Protein AF-A0A537JZJ5-F1 (afdb_monomer)

Nearest PDB structures (foldseek):
  7p3r-assembly1_C  TM=4.001E-01  e=1.371E+00  Vibrio cholerae O1 biovar El Tor str. N16961
  6grj-assembly1_F  TM=3.847E-01  e=1.855E+00  Aeromonas hydrophila
  8auw-assembly1_D  TM=3.323E-01  e=2.776E+00  Homo sapiens
  7a0g-assembly1_III  TM=3.574E-01  e=4.155E+00  Serratia marcescens
  7a0g-assembly1_JJJ  TM=2.436E-01  e=5.913E+00  Serratia marcescens

pLDDT: mean 95.39, std 6.04, range [55.34, 98.69]

Foldseek 3Di:
DQFCVNDPVLVVLLVVLLLCLLVVLLVQLVCLVVQPPHPCLVLAQVVVQVPDPDHSSVVSNVSSVVSNVLSVCSNVPLLVSLQVLLVVLQVSLVRCVVSVHPNVSSVVSNVVSVSSVVSNVSSVRD

Mean predicted aligned error: 3.38 Å

Sequence (126 aa):
METIASNPTARSVFTILRITFGIVPIVAGADKFADLLTNWDLYLNPSIASMLPFSAHVFMQIVGGIEIVAGLIVLAKPSVGGWIVMVWLICIALQLIAMGKYLDVAVRDLVMSIGAMSLARLSRVV

Structure (mmCIF, N/CA/C/O backbone):
data_AF-A0A537JZJ5-F1
#
_entry.id   AF-A0A537JZJ5-F1
#
loop_
_atom_site.group_PDB
_atom_site.id
_atom_site.type_symbol
_atom_site.label_atom_id
_atom_site.label_alt_id
_atom_site.label_comp_id
_atom_site.label_asym_id
_atom_site.label_entity_id
_atom_site.label_seq_id
_atom_site.pdbx_PDB_ins_code
_atom_site.Cartn_x
_atom_site.Cartn_y
_atom_site.Cartn_z
_atom_site.occupancy
_atom_site.B_iso_or_equiv
_atom_site.auth_seq_id
_atom_site.auth_comp_id
_atom_site.auth_asym_id
_atom_site.auth_atom_id
_atom_site.pdbx_PDB_model_num
ATOM 1 N N . MET A 1 1 ? -14.845 6.082 32.708 1.00 55.34 1 MET A N 1
ATOM 2 C CA . MET A 1 1 ? -13.739 6.402 31.781 1.00 55.34 1 MET A CA 1
ATOM 3 C C . MET A 1 1 ? -14.188 6.013 30.390 1.00 55.34 1 MET A C 1
ATOM 5 O O . MET A 1 1 ? -14.530 4.856 30.190 1.00 55.34 1 MET A O 1
ATOM 9 N N . GLU A 1 2 ? -14.270 6.970 29.473 1.00 63.62 2 GLU A N 1
ATOM 10 C CA . GLU A 1 2 ? -14.587 6.696 28.071 1.00 63.62 2 GLU A CA 1
ATOM 11 C C . GLU A 1 2 ? -13.385 5.978 27.437 1.00 63.62 2 GLU A C 1
ATOM 13 O O . GLU A 1 2 ? -12.263 6.481 27.465 1.00 63.62 2 GLU A O 1
ATOM 18 N N . THR A 1 3 ? -13.584 4.756 26.950 1.00 78.75 3 THR A N 1
ATOM 19 C CA . THR A 1 3 ? -12.529 3.997 26.263 1.00 78.75 3 THR A CA 1
ATOM 20 C C . THR A 1 3 ? -12.284 4.570 24.866 1.00 78.75 3 THR A C 1
ATOM 22 O O . THR A 1 3 ? -13.205 5.097 24.247 1.00 78.75 3 THR A O 1
ATOM 25 N N . ILE A 1 4 ? -11.075 4.432 24.313 1.00 76.25 4 ILE A N 1
ATOM 26 C CA . ILE A 1 4 ? -10.792 4.861 22.925 1.00 76.25 4 ILE A CA 1
ATOM 27 C C . ILE A 1 4 ? -11.769 4.194 21.940 1.00 76.25 4 ILE A C 1
ATOM 29 O O . ILE A 1 4 ? -12.287 4.852 21.041 1.00 76.25 4 ILE A O 1
ATOM 33 N N . ALA A 1 5 ? -12.123 2.932 22.189 1.00 74.44 5 ALA A N 1
ATOM 34 C CA . ALA A 1 5 ? -13.135 2.192 21.443 1.00 74.44 5 ALA A CA 1
ATOM 35 C C . ALA A 1 5 ? -14.549 2.807 21.480 1.00 74.44 5 ALA A C 1
ATOM 37 O O . ALA A 1 5 ? -15.340 2.540 20.580 1.00 74.44 5 ALA A O 1
ATOM 38 N N . SER A 1 6 ? -14.910 3.621 22.477 1.00 81.56 6 SER A N 1
ATOM 39 C CA . SER A 1 6 ? -16.210 4.315 22.533 1.00 81.56 6 SER A CA 1
ATOM 40 C C . SER A 1 6 ? -16.159 5.741 21.973 1.00 81.56 6 SER A C 1
ATOM 42 O O . SER A 1 6 ? -17.210 6.345 21.786 1.00 81.56 6 SER A O 1
ATOM 44 N N . ASN A 1 7 ? -14.970 6.262 21.648 1.00 92.75 7 ASN A N 1
ATOM 45 C CA . ASN A 1 7 ? -14.806 7.611 21.117 1.00 92.75 7 ASN A CA 1
ATOM 46 C C . ASN A 1 7 ? -15.204 7.671 19.620 1.00 92.75 7 ASN A C 1
ATOM 48 O O . ASN A 1 7 ? -14.585 6.993 18.787 1.00 92.75 7 ASN A O 1
ATOM 52 N N . PRO A 1 8 ? -16.200 8.493 19.234 1.00 92.69 8 PRO A N 1
ATOM 53 C CA . PRO A 1 8 ? -16.697 8.548 17.857 1.00 92.69 8 PRO A CA 1
ATOM 54 C C . PRO A 1 8 ? -15.648 9.062 16.860 1.00 92.69 8 PRO A C 1
ATOM 56 O O . PRO A 1 8 ? -15.576 8.572 15.730 1.00 92.69 8 PRO A O 1
ATOM 59 N N . THR A 1 9 ? -14.781 9.989 17.276 1.00 94.56 9 THR A N 1
ATOM 60 C CA . THR A 1 9 ? -13.684 10.504 16.447 1.00 94.5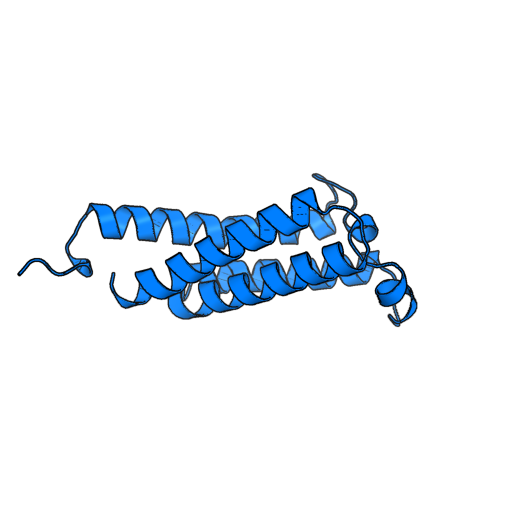6 9 THR A CA 1
ATOM 61 C C . THR A 1 9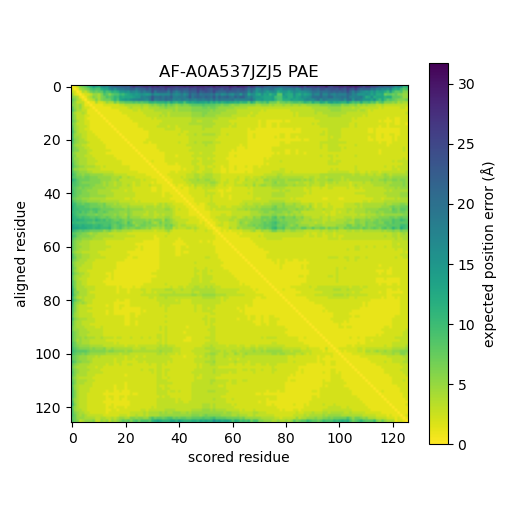 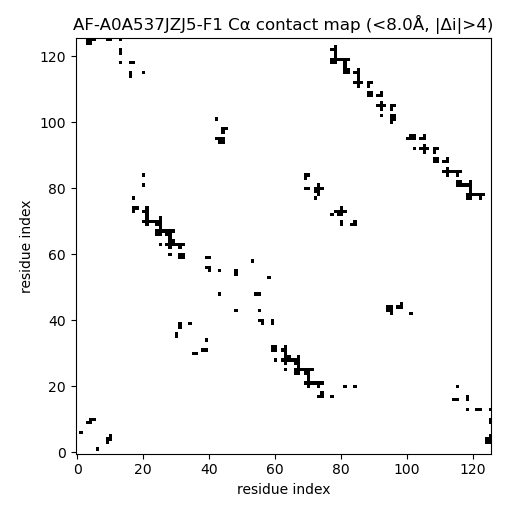? -12.652 9.414 16.169 1.00 94.56 9 THR A C 1
ATOM 63 O O . THR A 1 9 ? -12.242 9.241 15.022 1.00 94.56 9 THR A O 1
ATOM 66 N N . ALA A 1 10 ? -12.274 8.623 17.180 1.00 94.25 10 ALA A N 1
ATOM 67 C CA . ALA A 1 10 ? -11.322 7.523 17.009 1.00 94.25 10 ALA A CA 1
ATOM 68 C C . ALA A 1 10 ? -11.848 6.452 16.036 1.00 94.25 10 ALA A C 1
ATOM 70 O O . ALA A 1 10 ? -11.115 6.016 15.146 1.00 94.25 10 ALA A O 1
ATOM 71 N N . ARG A 1 11 ? -13.136 6.089 16.139 1.00 94.06 11 ARG A N 1
ATOM 72 C CA . ARG A 1 11 ? -13.800 5.174 15.190 1.00 94.06 11 ARG A CA 1
ATOM 73 C C . ARG A 1 11 ? -13.843 5.720 13.767 1.00 94.06 11 ARG A C 1
ATOM 75 O O . ARG A 1 11 ? -13.610 4.965 12.821 1.00 94.06 11 ARG A O 1
ATOM 82 N N . SER A 1 12 ? -14.132 7.012 13.614 1.00 96.50 12 SER A N 1
ATOM 83 C CA . SER A 1 12 ? -14.151 7.678 12.310 1.00 96.50 12 SER A CA 1
ATOM 84 C C . SER A 1 12 ? -12.769 7.641 11.650 1.00 96.50 12 SER A C 1
ATOM 86 O O . SER A 1 12 ? -12.627 7.123 10.543 1.00 96.50 12 SER A O 1
ATOM 88 N N . VAL A 1 13 ? -11.723 8.067 12.371 1.00 96.81 13 VAL A N 1
ATOM 89 C CA . VAL A 1 13 ? -10.333 8.041 11.883 1.00 96.81 13 VAL A CA 1
ATOM 90 C C . VAL A 1 13 ? -9.892 6.619 11.537 1.00 96.81 13 VAL A C 1
ATOM 92 O O . VAL A 1 13 ? -9.329 6.395 10.467 1.00 96.81 13 VAL A O 1
ATOM 95 N N . PHE A 1 14 ? -10.188 5.640 12.397 1.00 96.75 14 PHE A N 1
ATOM 96 C CA . PHE A 1 14 ? -9.902 4.233 12.122 1.00 96.75 14 PHE A CA 1
ATOM 97 C C . PHE A 1 14 ? -10.576 3.744 10.835 1.00 96.75 14 PHE A C 1
ATOM 99 O O . PHE A 1 14 ? -9.931 3.092 10.015 1.00 96.75 14 PHE A O 1
ATOM 106 N N . THR A 1 15 ? -11.852 4.080 10.636 1.00 97.50 15 THR A N 1
ATOM 107 C CA . THR A 1 15 ? -12.616 3.662 9.453 1.00 97.50 15 THR A CA 1
ATOM 108 C C . THR A 1 15 ? -12.030 4.262 8.180 1.00 97.50 15 THR A C 1
ATOM 110 O O . THR A 1 15 ? -11.802 3.532 7.217 1.00 97.50 15 THR A O 1
ATOM 113 N N . ILE A 1 16 ? -11.715 5.560 8.193 1.00 98.00 16 ILE A N 1
ATOM 114 C CA . ILE A 1 16 ? -11.093 6.249 7.057 1.00 98.00 16 ILE A CA 1
ATOM 115 C C . ILE A 1 16 ? -9.742 5.610 6.729 1.00 98.00 16 ILE A C 1
ATOM 117 O O . ILE A 1 16 ? -9.508 5.233 5.586 1.00 98.00 16 ILE A O 1
ATOM 121 N N . LEU A 1 17 ? -8.876 5.409 7.727 1.00 98.06 17 LEU A N 1
ATOM 122 C CA . LEU A 1 17 ? -7.571 4.786 7.511 1.00 98.06 17 LEU A CA 1
ATOM 123 C C . LEU A 1 17 ? -7.696 3.350 6.981 1.00 98.06 17 LEU A C 1
ATOM 125 O O . LEU A 1 17 ? -6.974 2.986 6.055 1.00 98.06 17 LEU A O 1
ATOM 129 N N . ARG A 1 18 ? -8.621 2.544 7.522 1.00 98.31 18 ARG A N 1
ATOM 130 C CA . ARG A 1 18 ? -8.874 1.168 7.062 1.00 98.31 18 ARG A CA 1
ATOM 131 C C . ARG A 1 18 ? -9.308 1.134 5.601 1.00 98.31 18 ARG A C 1
ATOM 133 O O . ARG A 1 18 ? -8.833 0.283 4.858 1.00 98.31 18 ARG A O 1
ATOM 140 N N . ILE A 1 19 ? -10.195 2.039 5.197 1.00 98.50 19 ILE A N 1
ATOM 141 C CA . ILE A 1 19 ? -10.666 2.124 3.813 1.00 98.50 19 ILE A CA 1
ATOM 142 C C . ILE A 1 19 ? -9.533 2.600 2.903 1.00 98.50 19 ILE A C 1
ATOM 144 O O . ILE A 1 19 ? -9.260 1.946 1.903 1.00 98.50 19 ILE A O 1
ATOM 148 N N . THR A 1 20 ? -8.820 3.668 3.267 1.00 98.19 20 THR A N 1
ATOM 149 C CA . THR A 1 20 ? -7.718 4.213 2.461 1.00 98.19 20 THR A CA 1
ATOM 150 C C . THR A 1 20 ? -6.615 3.180 2.240 1.00 98.19 20 THR A C 1
ATOM 152 O O . THR A 1 20 ? -6.295 2.861 1.099 1.00 98.19 20 THR A O 1
ATOM 155 N N . PHE A 1 21 ? -6.071 2.593 3.309 1.00 98.19 21 PHE A N 1
ATOM 156 C CA . PHE A 1 21 ? -4.999 1.595 3.201 1.00 98.19 21 PHE A CA 1
ATOM 157 C C . PHE A 1 21 ? -5.484 0.218 2.735 1.00 98.19 21 PHE A C 1
ATOM 159 O O . PHE A 1 21 ? -4.664 -0.647 2.450 1.00 98.19 21 PHE A O 1
ATOM 166 N N . GLY A 1 22 ? -6.797 0.003 2.655 1.00 98.25 22 GLY A N 1
ATOM 167 C CA . GLY A 1 22 ? -7.380 -1.173 2.023 1.00 98.25 22 GLY A CA 1
ATOM 168 C C . GLY A 1 22 ? -7.533 -1.006 0.514 1.00 98.25 22 GLY A C 1
ATOM 169 O O . GLY A 1 22 ? -7.089 -1.854 -0.250 1.00 98.25 22 GLY A O 1
ATOM 170 N N . ILE A 1 23 ? -8.137 0.102 0.079 1.00 98.38 23 ILE A N 1
ATOM 171 C CA . ILE A 1 23 ? -8.474 0.354 -1.327 1.00 98.38 23 ILE A CA 1
ATOM 172 C C . ILE A 1 23 ? -7.249 0.786 -2.134 1.00 98.38 23 ILE A C 1
ATOM 174 O O . ILE A 1 23 ? -7.074 0.304 -3.249 1.00 98.38 23 ILE A O 1
ATOM 178 N N . VAL A 1 24 ? -6.394 1.665 -1.599 1.00 97.50 24 VAL A N 1
ATOM 179 C CA . VAL A 1 24 ? -5.257 2.209 -2.362 1.00 97.50 24 VAL A CA 1
ATOM 180 C C . VAL A 1 24 ? -4.318 1.102 -2.867 1.00 97.50 24 VAL A C 1
ATOM 182 O O . VAL A 1 24 ? -4.045 1.105 -4.066 1.00 97.50 24 VAL A O 1
ATOM 185 N N . PRO A 1 25 ? -3.885 0.114 -2.054 1.00 97.88 25 PRO A N 1
ATOM 186 C CA . PRO A 1 25 ? -3.070 -0.994 -2.559 1.00 97.88 25 PRO A CA 1
ATOM 187 C C . PRO A 1 25 ? -3.789 -1.861 -3.596 1.00 97.88 25 PRO A C 1
ATOM 189 O O . PRO A 1 25 ? -3.161 -2.326 -4.537 1.00 97.88 25 PRO A O 1
ATOM 192 N N . ILE A 1 26 ? -5.109 -2.048 -3.471 1.00 98.50 26 ILE A N 1
ATOM 193 C CA . ILE A 1 26 ? -5.890 -2.812 -4.457 1.00 98.50 26 ILE A CA 1
ATOM 194 C C . ILE A 1 26 ? -5.890 -2.095 -5.805 1.00 98.50 26 ILE A C 1
ATOM 196 O O . ILE A 1 26 ? -5.651 -2.724 -6.831 1.00 98.50 26 ILE A O 1
ATOM 200 N N . VAL A 1 27 ? -6.130 -0.783 -5.810 1.00 98.25 27 VAL A N 1
ATOM 201 C CA . VAL A 1 27 ? -6.141 0.014 -7.042 1.00 98.25 27 VAL A CA 1
ATOM 202 C C . VAL A 1 27 ? -4.739 0.105 -7.643 1.00 98.25 27 VAL A C 1
ATOM 204 O O . VAL A 1 27 ? -4.587 -0.136 -8.834 1.00 98.25 27 VAL A O 1
ATOM 207 N N . ALA A 1 28 ? -3.712 0.384 -6.835 1.00 97.00 28 ALA A N 1
ATOM 208 C CA . ALA A 1 28 ? -2.325 0.441 -7.299 1.00 97.00 28 ALA A CA 1
ATOM 209 C C . ALA A 1 28 ? -1.825 -0.914 -7.827 1.00 97.00 28 ALA A C 1
ATOM 211 O O . ALA A 1 28 ? -1.062 -0.956 -8.792 1.00 97.00 28 ALA A O 1
ATOM 212 N N . GLY A 1 29 ? -2.274 -2.013 -7.219 1.00 97.56 29 GLY A N 1
ATOM 213 C CA . GLY A 1 29 ? -1.947 -3.357 -7.667 1.00 97.56 29 GLY A CA 1
ATOM 214 C C . GLY A 1 29 ? -2.684 -3.742 -8.945 1.00 97.56 29 GLY A C 1
ATOM 215 O O . GLY A 1 29 ? -2.073 -4.309 -9.843 1.00 97.56 29 GLY A O 1
ATOM 216 N N . ALA A 1 30 ? -3.964 -3.381 -9.073 1.00 98.12 30 ALA A N 1
ATOM 217 C CA . ALA A 1 30 ? -4.728 -3.572 -10.305 1.00 98.12 30 ALA A CA 1
ATOM 218 C C . ALA A 1 30 ? -4.157 -2.744 -11.468 1.00 98.12 30 ALA A C 1
ATOM 220 O O . ALA A 1 30 ? -4.089 -3.227 -12.597 1.00 98.12 30 ALA A O 1
ATOM 221 N N . ASP A 1 31 ? -3.688 -1.527 -11.191 1.00 98.06 31 ASP A N 1
ATOM 222 C CA . ASP A 1 31 ? -3.080 -0.661 -12.199 1.00 98.06 31 ASP A CA 1
ATOM 223 C C . ASP A 1 31 ? -1.781 -1.245 -12.777 1.00 98.06 31 ASP A C 1
ATOM 225 O O . ASP A 1 31 ? -1.499 -1.018 -13.943 1.00 98.06 31 ASP A O 1
ATOM 229 N N . LYS A 1 32 ? -1.049 -2.101 -12.050 1.00 97.50 32 LYS A N 1
ATOM 230 C CA . LYS A 1 32 ? 0.133 -2.819 -12.584 1.00 97.50 32 LYS A CA 1
ATOM 231 C C . LYS A 1 32 ? -0.188 -3.841 -13.679 1.00 97.50 32 LYS A C 1
ATOM 233 O O . LYS A 1 32 ? 0.722 -4.361 -14.316 1.00 97.50 32 LYS A O 1
ATOM 238 N N . PHE A 1 33 ? -1.466 -4.148 -13.889 1.00 96.69 33 PHE A N 1
ATOM 239 C CA . PHE A 1 33 ? -1.930 -4.962 -15.015 1.00 96.69 33 PHE A CA 1
ATOM 240 C C . PHE A 1 33 ? -2.468 -4.112 -16.167 1.00 96.69 33 PHE A C 1
ATOM 242 O O . PHE A 1 33 ? -2.553 -4.605 -17.290 1.00 96.69 33 PHE A O 1
ATOM 249 N N . ALA A 1 34 ? -2.893 -2.880 -15.880 1.00 95.81 34 ALA A N 1
ATOM 250 C CA . ALA A 1 34 ? -3.605 -2.022 -16.821 1.00 95.81 34 ALA A CA 1
ATOM 251 C C . ALA A 1 34 ? -2.761 -0.840 -17.330 1.00 95.81 34 ALA A C 1
ATOM 253 O O . ALA A 1 34 ? -3.113 -0.262 -18.355 1.00 95.81 34 ALA A O 1
ATOM 254 N N . ASP A 1 35 ? -1.687 -0.489 -16.615 1.00 94.19 35 ASP A N 1
ATOM 255 C CA . ASP A 1 35 ? -0.784 0.640 -16.856 1.00 94.19 35 ASP A CA 1
ATOM 256 C C . ASP A 1 35 ? -1.534 1.959 -17.152 1.00 94.19 35 ASP A C 1
ATOM 258 O O . ASP A 1 35 ? -1.146 2.731 -18.032 1.00 94.19 35 ASP A O 1
ATOM 262 N N . LEU A 1 36 ? -2.643 2.232 -16.441 1.00 95.88 36 LEU A N 1
ATOM 263 C CA . LEU A 1 36 ? -3.468 3.424 -16.686 1.00 95.88 36 LEU A CA 1
ATOM 264 C C . LEU A 1 36 ? -2.851 4.673 -16.058 1.00 95.88 36 LEU A C 1
ATOM 266 O O . LEU A 1 36 ? -2.925 5.751 -16.650 1.00 95.88 36 LEU A O 1
ATOM 270 N N . LEU A 1 37 ? -2.272 4.556 -14.857 1.00 93.50 37 LEU A N 1
ATOM 271 C CA . LEU A 1 37 ? -1.616 5.690 -14.198 1.00 93.50 37 LEU A CA 1
ATOM 272 C C . LEU A 1 37 ? -0.201 5.910 -14.728 1.00 93.50 37 LEU A C 1
ATOM 274 O O . LEU A 1 37 ? 0.231 7.053 -14.877 1.00 93.50 37 LEU A O 1
ATOM 278 N N . THR A 1 38 ? 0.540 4.828 -14.960 1.00 94.75 38 THR A N 1
ATOM 279 C CA . THR A 1 38 ? 1.926 4.872 -15.431 1.00 94.75 38 THR A CA 1
ATOM 280 C C . THR A 1 38 ? 2.375 3.507 -15.942 1.00 94.75 38 THR A C 1
ATOM 282 O O . THR A 1 38 ? 1.736 2.501 -15.657 1.00 94.75 38 THR A O 1
ATOM 285 N N . ASN A 1 39 ? 3.514 3.475 -16.637 1.00 95.94 39 ASN A N 1
ATOM 286 C CA . ASN A 1 39 ? 4.226 2.232 -16.912 1.00 95.94 39 ASN A CA 1
ATOM 287 C C . ASN A 1 39 ? 5.058 1.851 -15.680 1.00 95.94 39 ASN A C 1
ATOM 289 O O . ASN A 1 39 ? 6.061 2.501 -15.356 1.00 95.94 39 ASN A O 1
ATOM 293 N N . TRP A 1 40 ? 4.627 0.796 -14.994 1.00 95.56 40 TRP A N 1
ATOM 294 C CA . TRP A 1 40 ? 5.210 0.370 -13.724 1.00 95.56 40 TRP A CA 1
ATOM 295 C C . TRP A 1 40 ? 6.604 -0.251 -13.850 1.00 95.56 40 TRP A C 1
ATOM 297 O O . TRP A 1 40 ? 7.380 -0.192 -12.894 1.00 95.56 40 TRP A O 1
ATOM 307 N N . ASP A 1 41 ? 6.972 -0.765 -15.022 1.00 95.44 41 ASP A N 1
ATOM 308 C CA . ASP A 1 41 ? 8.284 -1.373 -15.269 1.00 95.44 41 ASP A CA 1
ATOM 309 C C . ASP A 1 41 ? 9.421 -0.365 -15.061 1.00 95.44 41 ASP A C 1
ATOM 311 O O . ASP A 1 41 ? 10.520 -0.730 -14.643 1.00 95.44 41 ASP A O 1
ATOM 315 N N . LEU A 1 42 ? 9.149 0.923 -15.303 1.00 95.50 42 LEU A N 1
ATOM 316 C CA . LEU A 1 42 ? 10.112 2.015 -15.132 1.00 95.50 42 LEU A CA 1
ATOM 317 C C . LEU A 1 42 ? 10.521 2.234 -13.669 1.00 95.50 42 LEU A C 1
ATOM 319 O O . LEU A 1 42 ? 11.583 2.804 -13.411 1.00 95.50 42 LEU A O 1
ATOM 323 N N . TYR A 1 43 ? 9.692 1.786 -12.724 1.00 94.88 43 TYR A N 1
ATOM 324 C CA . TYR A 1 43 ? 9.923 1.908 -11.284 1.00 94.88 43 TYR A CA 1
ATOM 325 C C . TYR A 1 43 ? 10.709 0.727 -10.715 1.00 94.88 43 TYR A C 1
ATOM 327 O O . TYR A 1 43 ? 11.034 0.731 -9.528 1.00 94.88 43 TYR A O 1
ATOM 335 N N . LEU A 1 44 ? 11.021 -0.284 -11.529 1.00 95.31 44 LEU A N 1
ATOM 336 C CA . LEU A 1 44 ? 11.878 -1.387 -11.130 1.00 95.31 44 LEU A CA 1
ATOM 337 C C . LEU A 1 44 ? 13.345 -1.025 -11.377 1.00 95.31 44 LEU A C 1
ATOM 339 O O . LEU A 1 44 ? 13.746 -0.699 -12.494 1.00 95.31 44 LEU A O 1
ATOM 343 N N . ASN A 1 45 ? 14.174 -1.141 -10.338 1.00 93.38 45 ASN A N 1
ATOM 344 C CA . ASN A 1 45 ? 15.615 -0.962 -10.473 1.00 93.38 45 ASN A CA 1
ATOM 345 C C . ASN A 1 45 ? 16.183 -1.907 -11.560 1.00 93.38 45 ASN A C 1
ATOM 347 O O . ASN A 1 45 ? 16.018 -3.126 -11.438 1.00 93.38 45 ASN A O 1
ATOM 351 N N . PRO A 1 46 ? 16.898 -1.394 -12.583 1.00 92.12 46 PRO A N 1
ATOM 352 C CA . PRO A 1 46 ? 17.433 -2.208 -13.675 1.00 92.12 46 PRO A CA 1
ATOM 353 C C . PRO A 1 46 ? 18.344 -3.351 -13.216 1.00 92.12 46 PRO A C 1
ATOM 355 O O . PRO A 1 46 ? 18.360 -4.409 -13.840 1.00 92.12 46 PRO A O 1
ATOM 358 N N . SER A 1 47 ? 19.070 -3.164 -12.110 1.00 91.31 47 SER A N 1
ATOM 359 C CA . SER A 1 47 ? 19.919 -4.203 -11.520 1.00 91.31 47 SER A CA 1
ATOM 360 C C . SER A 1 47 ? 19.106 -5.351 -10.922 1.00 91.31 47 SER A C 1
ATOM 362 O O . SER A 1 47 ? 19.562 -6.485 -10.937 1.00 91.31 47 SER A O 1
ATOM 364 N N . ILE A 1 48 ? 17.903 -5.077 -10.406 1.00 90.38 48 ILE A N 1
ATOM 365 C CA . ILE A 1 48 ? 16.978 -6.123 -9.946 1.00 90.38 48 ILE A CA 1
ATOM 366 C C . ILE A 1 48 ? 16.353 -6.800 -11.164 1.00 90.38 48 ILE A C 1
ATOM 368 O O . ILE A 1 48 ? 16.315 -8.025 -11.228 1.00 90.38 48 ILE A O 1
ATOM 372 N N . ALA A 1 49 ? 15.916 -6.012 -12.150 1.00 92.69 49 ALA A N 1
ATOM 373 C CA . ALA A 1 49 ? 15.288 -6.523 -13.363 1.00 92.69 49 ALA A CA 1
ATOM 374 C C . ALA A 1 49 ? 16.182 -7.524 -14.118 1.00 92.69 49 ALA A C 1
ATOM 376 O O . ALA A 1 49 ? 15.690 -8.546 -14.585 1.00 92.69 49 ALA A O 1
ATOM 377 N N . SER A 1 50 ? 17.493 -7.272 -14.199 1.00 92.31 50 SER A N 1
ATOM 378 C CA . SER A 1 50 ? 18.446 -8.154 -14.889 1.00 92.31 50 SER A CA 1
ATOM 379 C C . SER A 1 50 ? 18.724 -9.481 -14.171 1.00 92.31 50 SER A C 1
ATOM 381 O O . SER A 1 50 ? 19.256 -10.401 -14.789 1.00 92.31 50 SER A O 1
ATOM 383 N N . MET A 1 51 ? 18.365 -9.601 -12.888 1.00 93.69 51 MET A N 1
ATOM 384 C CA . MET A 1 51 ? 18.514 -10.831 -12.098 1.00 93.69 51 MET A CA 1
ATOM 385 C C . MET A 1 51 ? 17.278 -11.736 -12.155 1.00 93.69 51 MET A C 1
ATOM 387 O O . MET A 1 51 ? 17.329 -12.875 -11.686 1.00 93.69 51 MET A O 1
ATOM 391 N N . LEU A 1 52 ? 16.155 -11.238 -12.677 1.00 93.06 52 LEU A N 1
ATOM 392 C CA . LEU A 1 52 ? 14.901 -11.979 -12.707 1.00 93.06 52 LEU A CA 1
ATOM 393 C C . LEU A 1 52 ? 14.883 -12.991 -13.863 1.00 93.06 52 LEU A C 1
ATOM 395 O O . LEU A 1 52 ? 15.350 -12.692 -14.960 1.00 93.06 52 LEU A O 1
ATOM 399 N N . PRO A 1 53 ? 14.279 -14.177 -13.667 1.00 93.69 53 PRO A N 1
ATOM 400 C CA . PRO A 1 53 ? 14.123 -15.172 -14.729 1.00 93.69 53 PRO A CA 1
ATOM 401 C C . PRO A 1 53 ? 12.978 -14.841 -15.710 1.00 93.69 53 PRO A C 1
ATOM 403 O O . PRO A 1 53 ? 12.641 -15.659 -16.563 1.00 93.69 53 PRO A O 1
ATOM 406 N N . PHE A 1 54 ? 12.348 -13.672 -15.578 1.00 94.38 54 PHE A N 1
ATOM 407 C CA . PHE A 1 54 ? 11.221 -13.198 -16.384 1.00 94.38 54 PHE A CA 1
ATOM 408 C C . PHE A 1 54 ? 11.293 -11.674 -16.568 1.00 94.38 54 PHE A C 1
ATOM 410 O O . PHE A 1 54 ? 12.123 -11.005 -15.954 1.00 94.38 54 PHE A O 1
ATOM 417 N N . SER A 1 55 ? 10.435 -11.119 -17.430 1.00 94.75 55 SER A N 1
ATOM 418 C CA . SER A 1 55 ? 10.441 -9.686 -17.749 1.00 94.75 55 SER A CA 1
ATOM 419 C C . SER A 1 55 ? 10.028 -8.806 -16.563 1.00 94.75 55 SER A C 1
ATOM 421 O O . SER A 1 55 ? 9.290 -9.237 -15.673 1.00 94.75 55 SER A O 1
ATOM 423 N N . ALA A 1 56 ? 10.456 -7.539 -16.592 1.00 94.62 56 ALA A N 1
ATOM 424 C CA . ALA A 1 56 ? 10.034 -6.524 -15.625 1.00 94.62 56 ALA A CA 1
ATOM 425 C C . ALA A 1 56 ? 8.501 -6.423 -15.541 1.00 94.62 56 ALA A C 1
ATOM 427 O O . ALA A 1 56 ? 7.959 -6.419 -14.442 1.00 94.62 56 ALA A O 1
ATOM 428 N N . HIS A 1 57 ? 7.807 -6.475 -16.679 1.00 95.38 57 HIS A N 1
ATOM 429 C CA . HIS A 1 57 ? 6.347 -6.456 -16.719 1.00 95.38 57 HIS A CA 1
ATOM 430 C C . HIS A 1 57 ? 5.693 -7.592 -15.926 1.00 95.38 57 HIS A C 1
ATOM 432 O O . HIS A 1 57 ? 4.828 -7.357 -15.084 1.00 95.38 57 HIS A O 1
ATOM 438 N N . VAL A 1 58 ? 6.146 -8.835 -16.125 1.00 96.12 58 VAL A N 1
ATOM 439 C CA . VAL A 1 58 ? 5.623 -9.989 -15.374 1.00 96.12 58 VAL A CA 1
ATOM 440 C C . VAL A 1 58 ? 5.916 -9.837 -13.880 1.00 96.12 58 VAL A C 1
ATOM 442 O O . VAL A 1 58 ? 5.068 -10.153 -13.046 1.00 96.12 58 VAL A O 1
ATOM 445 N N . PHE A 1 59 ? 7.088 -9.305 -13.523 1.00 96.44 59 PHE A N 1
ATOM 446 C CA . PHE A 1 59 ? 7.398 -8.989 -12.130 1.00 96.44 59 PHE A CA 1
ATOM 447 C C . PHE A 1 59 ? 6.424 -7.966 -11.542 1.00 96.44 59 PHE A C 1
ATOM 449 O O . PHE A 1 59 ? 5.904 -8.182 -10.448 1.00 96.44 59 PHE A O 1
ATOM 456 N N . MET A 1 60 ? 6.147 -6.877 -12.263 1.00 97.25 60 MET A N 1
ATOM 457 C CA . MET A 1 60 ? 5.232 -5.835 -11.801 1.00 97.25 60 MET A CA 1
ATOM 458 C C . MET A 1 60 ? 3.803 -6.358 -11.647 1.00 97.25 60 MET A C 1
ATOM 460 O O . MET A 1 60 ? 3.143 -6.026 -10.665 1.00 97.25 60 MET A O 1
ATOM 464 N N . GLN A 1 61 ? 3.351 -7.267 -12.509 1.00 97.62 61 GLN A N 1
ATOM 465 C CA . GLN A 1 61 ? 2.071 -7.959 -12.328 1.00 97.62 61 GLN A CA 1
ATOM 466 C C . GLN A 1 61 ? 2.044 -8.821 -11.053 1.00 97.62 61 GLN A C 1
ATOM 468 O O . GLN A 1 61 ? 1.061 -8.803 -10.310 1.00 97.62 61 GLN A O 1
ATOM 473 N N . ILE A 1 62 ? 3.132 -9.536 -10.735 1.00 97.19 62 ILE A N 1
ATOM 474 C CA . ILE A 1 62 ? 3.248 -10.293 -9.473 1.00 97.19 62 ILE A CA 1
ATOM 475 C C . ILE A 1 62 ? 3.185 -9.345 -8.268 1.00 97.19 62 ILE A C 1
ATOM 477 O O . ILE A 1 62 ? 2.427 -9.595 -7.328 1.00 97.19 62 ILE A O 1
ATOM 481 N N . VAL A 1 63 ? 3.939 -8.240 -8.306 1.00 97.50 63 VAL A N 1
ATOM 482 C CA . VAL A 1 63 ? 3.895 -7.173 -7.291 1.00 97.50 63 VAL A CA 1
ATOM 483 C C . VAL A 1 63 ? 2.465 -6.649 -7.132 1.00 97.50 63 VAL A C 1
ATOM 485 O O . VAL A 1 63 ? 1.989 -6.527 -6.005 1.00 97.50 63 VAL A O 1
ATOM 488 N N . GLY A 1 64 ? 1.748 -6.423 -8.236 1.00 97.94 64 GLY A N 1
ATOM 489 C CA . GLY A 1 64 ? 0.357 -5.978 -8.214 1.00 97.94 64 GLY A CA 1
ATOM 490 C C . GLY A 1 64 ? -0.591 -6.975 -7.550 1.00 97.94 64 GLY A C 1
ATOM 491 O O . GLY A 1 64 ? -1.423 -6.588 -6.729 1.00 97.94 64 GLY A O 1
ATOM 492 N N . GLY A 1 65 ? -0.416 -8.273 -7.808 1.00 98.31 65 GLY A N 1
ATOM 493 C CA . GLY A 1 65 ? -1.149 -9.325 -7.101 1.00 98.31 65 GLY A CA 1
ATOM 494 C C . GLY A 1 65 ? -0.908 -9.300 -5.586 1.00 98.31 65 GLY A C 1
ATOM 495 O O . GLY A 1 65 ? -1.854 -9.414 -4.804 1.00 98.31 65 GLY A O 1
ATOM 496 N N . ILE A 1 66 ? 0.343 -9.095 -5.160 1.00 98.19 66 ILE A N 1
ATOM 497 C CA . ILE A 1 66 ? 0.702 -9.001 -3.736 1.00 98.19 66 ILE A CA 1
ATOM 498 C C . ILE A 1 66 ? 0.056 -7.772 -3.083 1.00 98.19 66 ILE A C 1
ATOM 500 O O . ILE A 1 66 ? -0.481 -7.881 -1.979 1.00 98.19 66 ILE A O 1
ATOM 504 N N . GLU A 1 67 ? 0.053 -6.620 -3.753 1.00 98.25 67 GLU A N 1
ATOM 505 C CA . GLU A 1 67 ? -0.564 -5.390 -3.241 1.00 98.25 67 GLU A CA 1
ATOM 506 C C . GLU A 1 6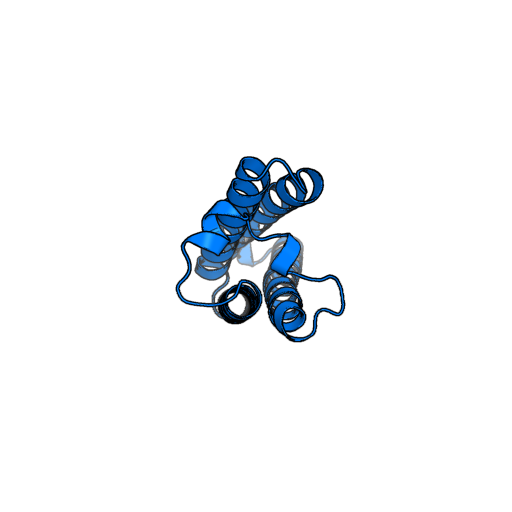7 ? -2.081 -5.516 -3.075 1.00 98.25 67 GLU A C 1
ATOM 508 O O . GLU A 1 67 ? -2.625 -5.090 -2.052 1.00 98.25 67 GLU A O 1
ATOM 513 N N . ILE A 1 68 ? -2.759 -6.172 -4.023 1.00 98.69 68 ILE A N 1
ATOM 514 C CA . ILE A 1 68 ? -4.190 -6.478 -3.910 1.00 98.69 68 ILE A CA 1
ATOM 515 C C . ILE A 1 68 ? -4.448 -7.334 -2.669 1.00 98.69 68 ILE A C 1
ATOM 517 O O . ILE A 1 68 ? -5.311 -7.002 -1.853 1.00 98.69 68 ILE A O 1
ATOM 521 N N . VAL A 1 69 ? -3.675 -8.408 -2.478 1.00 98.56 69 VAL A N 1
ATOM 522 C CA . VAL A 1 69 ? -3.805 -9.274 -1.297 1.00 98.56 69 VAL A CA 1
ATOM 523 C C . VAL A 1 69 ? -3.528 -8.492 -0.011 1.00 98.56 69 VAL A C 1
ATOM 525 O O . VAL A 1 69 ? -4.281 -8.624 0.954 1.00 98.56 69 VAL A O 1
ATOM 528 N N . ALA A 1 70 ? -2.506 -7.635 0.015 1.00 98.31 70 ALA A N 1
ATOM 529 C CA . ALA A 1 70 ? -2.201 -6.796 1.170 1.00 98.31 70 ALA A CA 1
ATOM 530 C C . ALA A 1 70 ? -3.363 -5.849 1.517 1.00 98.31 70 ALA A C 1
ATOM 532 O O . ALA A 1 70 ? -3.755 -5.766 2.684 1.00 98.31 70 ALA A O 1
ATOM 533 N N . GLY A 1 71 ? -3.969 -5.197 0.519 1.00 98.38 71 GLY A N 1
ATOM 534 C CA . GLY A 1 71 ? -5.143 -4.343 0.710 1.00 98.38 71 GLY A CA 1
ATOM 535 C C . GLY A 1 71 ? -6.360 -5.115 1.233 1.00 98.38 71 GLY A C 1
ATOM 536 O O . GLY A 1 71 ? -7.018 -4.677 2.179 1.00 98.38 71 GLY A O 1
ATOM 537 N N . LEU A 1 72 ? -6.608 -6.326 0.721 1.00 98.62 72 LEU A N 1
ATOM 538 C CA . LEU A 1 72 ? -7.648 -7.216 1.251 1.00 98.62 72 LEU A CA 1
ATOM 539 C C . LEU A 1 72 ? -7.380 -7.614 2.712 1.00 98.62 72 LEU A C 1
ATOM 541 O O . LEU A 1 72 ? -8.303 -7.616 3.529 1.00 98.62 72 LEU A O 1
ATOM 545 N N . ILE A 1 73 ? -6.123 -7.891 3.077 1.00 98.44 73 ILE A N 1
ATOM 546 C CA . ILE A 1 73 ? -5.743 -8.176 4.468 1.00 98.44 73 ILE A CA 1
ATOM 547 C C . ILE A 1 73 ? -5.962 -6.947 5.354 1.00 98.44 73 ILE A C 1
ATOM 549 O O . ILE A 1 73 ? -6.427 -7.107 6.480 1.00 98.44 73 ILE A O 1
ATOM 553 N N . VAL A 1 74 ? -5.684 -5.726 4.885 1.00 98.56 74 VAL A N 1
ATOM 554 C CA . VAL A 1 74 ? -6.003 -4.499 5.637 1.00 98.56 74 VAL A CA 1
ATOM 555 C C . VAL A 1 74 ? -7.502 -4.397 5.887 1.00 98.56 74 VAL A C 1
ATOM 557 O O . VAL A 1 74 ? -7.915 -4.141 7.019 1.00 98.56 74 VAL A O 1
ATOM 560 N N . LEU A 1 75 ? -8.325 -4.641 4.866 1.00 98.25 75 LEU A N 1
ATOM 561 C CA . LEU A 1 75 ? -9.775 -4.603 5.014 1.00 98.25 7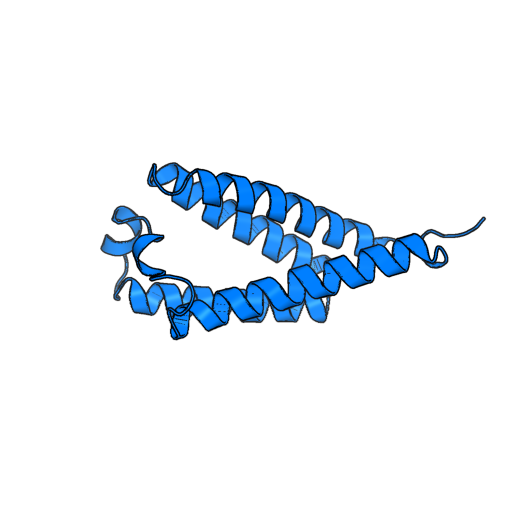5 LEU A CA 1
ATOM 562 C C . LEU A 1 75 ? -10.269 -5.679 5.983 1.00 98.25 75 LEU A C 1
ATOM 564 O O . LEU A 1 75 ? -11.131 -5.376 6.801 1.00 98.25 75 LEU A O 1
ATOM 568 N N . ALA A 1 76 ? -9.724 -6.895 5.961 1.00 97.94 76 ALA A N 1
ATOM 569 C CA . ALA A 1 76 ? -10.161 -7.982 6.840 1.00 97.94 76 ALA A CA 1
ATOM 570 C C . ALA A 1 76 ? -9.600 -7.882 8.273 1.00 97.94 76 ALA A C 1
ATOM 572 O O . ALA A 1 76 ? -10.322 -8.090 9.247 1.00 97.94 76 ALA A O 1
ATOM 573 N N . LYS A 1 77 ? -8.311 -7.560 8.414 1.00 97.81 77 LYS A N 1
ATOM 574 C CA . LYS A 1 77 ? -7.557 -7.549 9.676 1.00 97.81 77 LYS A CA 1
ATOM 575 C C . LYS A 1 77 ? -6.549 -6.383 9.705 1.00 97.81 77 LYS A C 1
ATOM 577 O O . LYS A 1 77 ? -5.342 -6.601 9.547 1.00 97.81 77 LYS A O 1
ATOM 582 N N . PRO A 1 78 ? -7.007 -5.146 9.988 1.00 96.75 78 PRO A N 1
ATOM 583 C CA . PRO A 1 78 ? -6.179 -3.936 9.894 1.00 96.75 78 P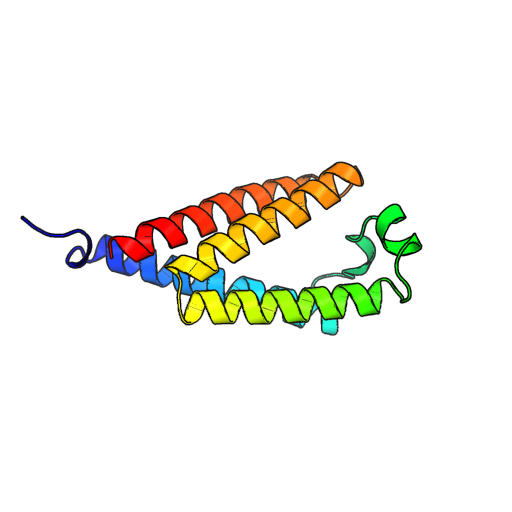RO A CA 1
ATOM 584 C C . PRO A 1 78 ? -4.930 -3.957 10.786 1.00 96.75 78 PRO A C 1
ATOM 586 O O . PRO A 1 78 ? -3.895 -3.406 10.419 1.00 96.75 78 PRO A O 1
ATOM 589 N N . SER A 1 79 ? -4.997 -4.641 11.933 1.00 96.56 79 SER A N 1
ATOM 590 C CA . SER A 1 79 ? -3.891 -4.757 12.894 1.00 96.56 79 SER A CA 1
ATOM 591 C C . SER A 1 79 ? -2.691 -5.537 12.380 1.00 96.56 79 SER A C 1
ATOM 593 O O . SER A 1 79 ? -1.600 -5.382 12.925 1.00 96.56 79 SER A O 1
ATOM 595 N N . VAL A 1 80 ? -2.889 -6.375 11.362 1.00 97.81 80 VAL A N 1
ATOM 596 C CA . VAL A 1 80 ? -1.833 -7.121 10.670 1.00 97.81 80 VAL A CA 1
ATOM 597 C C . VAL A 1 80 ? -1.568 -6.485 9.312 1.00 97.81 80 VAL A C 1
ATOM 599 O O . VAL A 1 80 ? -0.418 -6.197 8.995 1.00 97.81 80 VAL A O 1
ATOM 602 N N . GLY A 1 81 ? -2.626 -6.190 8.549 1.00 97.62 81 GLY A N 1
ATOM 603 C CA . GLY A 1 81 ? -2.508 -5.588 7.223 1.00 97.62 81 GLY A CA 1
ATOM 604 C C . GLY A 1 81 ? -1.753 -4.261 7.230 1.00 97.62 81 GLY A C 1
ATOM 605 O O . GLY A 1 81 ? -0.910 -4.045 6.368 1.00 97.62 81 GLY A O 1
ATOM 606 N N . GLY A 1 82 ? -1.969 -3.401 8.231 1.00 98.19 82 GLY A N 1
ATOM 607 C CA . GLY A 1 82 ? -1.249 -2.128 8.324 1.00 98.19 82 GLY A CA 1
ATOM 608 C C .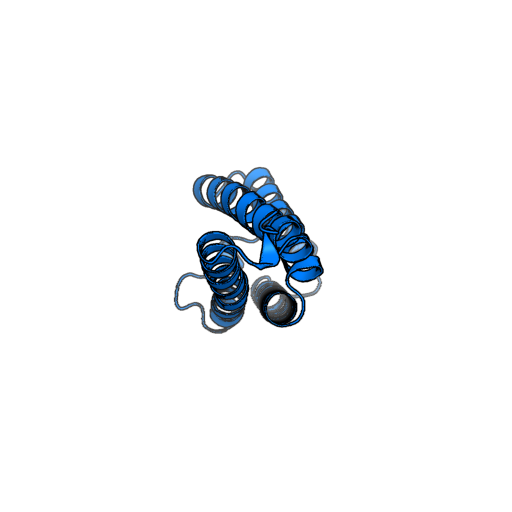 GLY A 1 82 ? 0.264 -2.299 8.513 1.00 98.19 82 GLY A C 1
ATOM 609 O O . GLY A 1 82 ? 1.038 -1.539 7.938 1.00 98.19 82 GLY A O 1
ATOM 610 N N . TRP A 1 83 ? 0.713 -3.331 9.241 1.00 98.50 83 TRP A N 1
ATOM 611 C 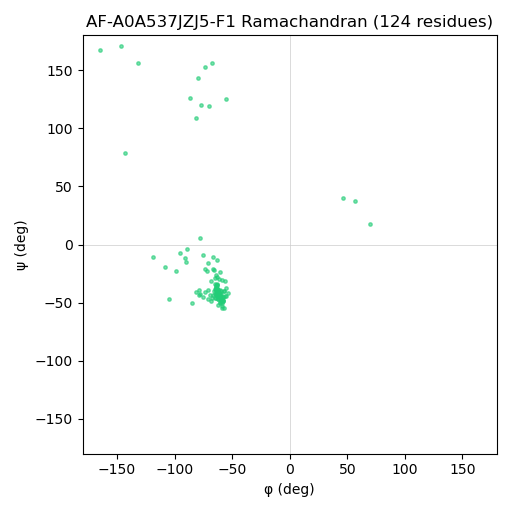CA . TRP A 1 83 ? 2.145 -3.644 9.345 1.00 98.50 83 TRP A CA 1
ATOM 612 C C . TRP A 1 83 ? 2.709 -4.212 8.043 1.00 98.50 83 TRP A C 1
ATOM 614 O O . TRP A 1 83 ? 3.820 -3.848 7.668 1.00 98.50 83 TRP A O 1
ATOM 624 N N . ILE A 1 84 ? 1.946 -5.063 7.347 1.00 98.38 84 ILE A N 1
ATOM 625 C CA . ILE A 1 84 ? 2.337 -5.596 6.034 1.00 98.38 84 ILE A CA 1
ATOM 626 C C . ILE A 1 84 ? 2.542 -4.443 5.050 1.00 98.38 84 ILE A C 1
ATOM 628 O O . ILE A 1 84 ? 3.615 -4.326 4.467 1.00 98.38 84 ILE A O 1
ATOM 632 N N . VAL A 1 85 ? 1.550 -3.557 4.922 1.00 98.44 85 VAL A N 1
ATOM 633 C CA . VAL A 1 85 ? 1.618 -2.401 4.019 1.00 98.44 85 VAL A CA 1
ATOM 634 C C . VAL A 1 85 ? 2.747 -1.449 4.414 1.00 98.44 85 VAL A C 1
ATOM 636 O O . VAL A 1 85 ? 3.453 -0.965 3.537 1.00 98.44 85 VAL A O 1
ATOM 639 N N . MET A 1 86 ? 2.981 -1.218 5.711 1.00 98.56 86 MET A N 1
ATOM 640 C CA . MET A 1 86 ? 4.114 -0.404 6.167 1.00 98.56 86 MET A CA 1
ATOM 641 C C . MET A 1 86 ? 5.450 -0.963 5.663 1.00 98.56 86 MET A C 1
ATOM 643 O O . MET A 1 86 ? 6.219 -0.230 5.046 1.00 98.56 86 MET A O 1
ATOM 647 N N . VAL A 1 87 ? 5.734 -2.243 5.925 1.00 98.50 87 VAL A N 1
ATOM 648 C CA . VAL A 1 87 ? 6.999 -2.864 5.499 1.00 98.50 87 VAL A CA 1
ATOM 649 C C . VAL A 1 87 ? 7.110 -2.853 3.977 1.00 98.50 87 VAL A C 1
ATOM 651 O O . VAL A 1 87 ? 8.163 -2.510 3.449 1.00 98.50 87 VAL A O 1
ATOM 654 N N . TRP A 1 88 ? 6.018 -3.161 3.278 1.00 98.38 88 TRP A N 1
ATOM 655 C CA . TRP A 1 88 ? 5.975 -3.181 1.820 1.00 98.38 88 TRP A CA 1
ATOM 656 C C . TRP A 1 88 ? 6.338 -1.825 1.204 1.00 98.38 88 TRP A C 1
ATOM 658 O O . TRP A 1 88 ? 7.233 -1.749 0.366 1.00 98.38 88 TRP A O 1
ATOM 668 N N . LEU A 1 89 ? 5.711 -0.743 1.676 1.00 98.12 89 LEU A N 1
ATOM 669 C CA . LEU A 1 89 ? 5.995 0.618 1.215 1.00 98.12 89 LEU A CA 1
ATOM 670 C C . LEU A 1 89 ? 7.434 1.048 1.525 1.00 98.12 89 LEU A C 1
ATOM 672 O O . LEU A 1 89 ? 8.074 1.685 0.694 1.00 98.12 89 LEU A O 1
ATOM 676 N N . ILE A 1 90 ? 7.981 0.660 2.684 1.00 98.56 90 ILE A N 1
ATOM 677 C CA . ILE A 1 90 ? 9.394 0.913 3.004 1.00 98.56 90 ILE A CA 1
ATOM 678 C C . ILE A 1 90 ? 10.306 0.182 2.012 1.00 98.56 90 ILE A C 1
ATOM 680 O O . ILE A 1 90 ? 11.268 0.771 1.525 1.00 98.56 90 ILE A O 1
ATOM 684 N N . CYS A 1 91 ? 10.012 -1.076 1.674 1.00 97.88 91 CYS A N 1
ATOM 685 C CA . CYS A 1 91 ? 10.788 -1.826 0.687 1.00 97.88 91 CYS A CA 1
ATOM 686 C C . CYS A 1 91 ? 10.752 -1.168 -0.701 1.00 97.88 91 CYS A C 1
ATOM 688 O O . CYS A 1 91 ? 11.806 -1.046 -1.328 1.00 97.88 91 CYS A O 1
ATOM 690 N N . ILE A 1 92 ? 9.583 -0.703 -1.157 1.00 96.56 92 ILE A N 1
ATOM 691 C CA . ILE A 1 92 ? 9.455 0.039 -2.422 1.00 96.56 92 ILE A CA 1
ATOM 692 C C . ILE A 1 92 ? 10.290 1.323 -2.366 1.00 96.56 92 ILE A C 1
ATOM 694 O O . ILE A 1 92 ? 11.129 1.547 -3.238 1.00 96.56 92 ILE A O 1
ATOM 698 N N . ALA A 1 93 ? 10.141 2.123 -1.309 1.00 97.88 93 ALA A N 1
ATOM 699 C CA . ALA A 1 93 ? 10.886 3.367 -1.150 1.00 97.88 93 ALA A CA 1
ATOM 700 C C . ALA A 1 93 ? 12.407 3.150 -1.164 1.00 97.88 93 ALA A C 1
ATOM 702 O O . ALA A 1 93 ? 13.130 3.870 -1.852 1.00 97.88 93 ALA A O 1
ATOM 703 N N . LEU A 1 94 ? 12.904 2.143 -0.438 1.00 97.75 94 LEU A N 1
ATOM 704 C CA . LEU A 1 94 ? 14.330 1.811 -0.401 1.00 97.75 94 LEU A CA 1
ATOM 705 C C . LEU A 1 94 ? 14.853 1.363 -1.768 1.00 97.75 94 LEU A C 1
ATOM 707 O O . LEU A 1 94 ? 15.968 1.727 -2.138 1.00 97.75 94 LEU A O 1
ATOM 711 N N . GLN A 1 95 ? 14.056 0.615 -2.533 1.00 96.56 95 GLN A N 1
ATOM 712 C CA . GLN A 1 95 ? 14.403 0.220 -3.897 1.00 96.56 95 GLN A CA 1
ATOM 713 C C . GLN A 1 95 ? 14.547 1.445 -4.813 1.00 96.56 95 GLN A C 1
ATOM 715 O O . GLN A 1 95 ? 15.564 1.569 -5.499 1.00 96.56 95 GLN A O 1
ATOM 720 N N . LEU A 1 96 ? 13.592 2.380 -4.759 1.00 96.94 96 LEU A N 1
ATOM 721 C CA . LEU A 1 96 ? 13.634 3.625 -5.534 1.00 96.94 96 LEU A CA 1
ATOM 722 C C . LEU A 1 96 ? 14.829 4.508 -5.137 1.00 96.94 96 LEU A C 1
ATOM 724 O O . LEU A 1 96 ? 15.542 5.027 -5.999 1.00 96.94 96 LEU A O 1
ATOM 728 N N . ILE A 1 97 ? 15.117 4.610 -3.835 1.00 97.06 97 ILE A N 1
ATOM 729 C CA . ILE A 1 97 ? 16.313 5.298 -3.327 1.00 97.06 97 ILE A CA 1
ATOM 730 C C . ILE A 1 97 ? 17.585 4.647 -3.881 1.00 97.06 97 ILE A C 1
ATOM 732 O O . ILE A 1 97 ? 18.462 5.354 -4.375 1.00 97.06 97 ILE A O 1
ATOM 736 N N . ALA A 1 98 ? 17.677 3.315 -3.858 1.00 96.31 98 ALA A N 1
ATOM 737 C CA . ALA A 1 98 ? 18.823 2.583 -4.393 1.00 96.31 98 ALA A CA 1
ATOM 738 C C . ALA A 1 98 ? 18.972 2.736 -5.918 1.00 96.31 98 ALA A C 1
ATOM 740 O O . ALA A 1 98 ? 20.085 2.680 -6.437 1.00 96.31 98 ALA A O 1
ATOM 741 N N . MET A 1 99 ? 17.870 2.946 -6.643 1.00 95.62 99 MET A N 1
ATOM 742 C CA . MET A 1 99 ? 17.878 3.264 -8.075 1.00 95.62 99 MET A CA 1
ATOM 743 C C . MET A 1 99 ? 18.338 4.705 -8.358 1.00 95.62 99 MET A C 1
ATOM 745 O O . MET A 1 99 ? 18.752 5.006 -9.478 1.00 95.62 99 MET A O 1
ATOM 749 N N . GLY A 1 100 ? 18.260 5.605 -7.370 1.00 95.31 100 GLY A N 1
ATOM 750 C CA . GLY A 1 100 ? 18.573 7.027 -7.528 1.00 95.31 100 GLY A CA 1
ATOM 751 C C . GLY A 1 100 ? 17.555 7.793 -8.382 1.00 95.31 100 GLY A C 1
ATOM 752 O O . GLY A 1 100 ? 17.860 8.878 -8.876 1.00 95.31 100 GLY A O 1
ATOM 753 N N . LYS A 1 101 ? 16.355 7.234 -8.586 1.00 94.56 101 LYS A N 1
ATOM 754 C CA . LYS A 1 101 ? 15.264 7.809 -9.389 1.00 94.56 101 LYS A CA 1
ATOM 755 C C . LYS A 1 101 ? 13.951 7.751 -8.610 1.00 94.56 101 LYS A C 1
ATOM 757 O O . LYS A 1 101 ? 13.802 6.927 -7.716 1.00 94.56 101 LYS A O 1
ATOM 762 N N . TYR A 1 102 ? 13.005 8.629 -8.953 1.00 96.25 102 TYR A N 1
ATOM 763 C CA . TYR A 1 102 ? 11.685 8.709 -8.304 1.00 96.25 102 TYR A CA 1
ATOM 764 C C . TYR A 1 102 ? 11.758 8.920 -6.777 1.00 96.25 102 TYR A C 1
ATOM 766 O O . TYR A 1 102 ? 10.974 8.363 -6.009 1.00 96.25 102 TYR A O 1
ATOM 774 N N . LEU A 1 103 ? 12.724 9.728 -6.319 1.00 96.81 103 LEU A N 1
ATOM 775 C CA . LEU A 1 103 ? 12.930 10.015 -4.892 1.00 96.81 103 LEU A CA 1
ATOM 776 C C . LEU A 1 103 ? 11.729 10.734 -4.259 1.00 96.81 103 LEU A C 1
ATOM 778 O O . LEU A 1 103 ? 11.468 10.589 -3.068 1.00 96.81 103 LEU A O 1
ATOM 782 N N . ASP A 1 104 ? 10.978 11.485 -5.058 1.00 97.06 104 ASP A N 1
ATOM 783 C CA . ASP A 1 104 ? 9.712 12.096 -4.671 1.00 97.06 104 ASP A CA 1
ATOM 784 C C . ASP A 1 104 ? 8.647 11.043 -4.328 1.00 97.06 104 ASP A C 1
ATOM 786 O O . ASP A 1 104 ? 7.941 11.191 -3.329 1.00 97.06 104 ASP A O 1
ATOM 790 N N . VAL A 1 105 ? 8.567 9.957 -5.102 1.00 96.50 105 VAL A N 1
ATOM 791 C CA . VAL A 1 105 ? 7.691 8.812 -4.813 1.00 96.50 105 VAL A CA 1
ATOM 792 C C . VAL A 1 105 ? 8.186 8.058 -3.584 1.00 96.50 105 VAL A C 1
ATOM 794 O O . VAL A 1 105 ? 7.394 7.789 -2.685 1.00 96.50 105 VAL A O 1
ATOM 797 N N . ALA A 1 106 ? 9.497 7.826 -3.470 1.00 97.75 106 ALA A N 1
ATOM 798 C CA . ALA A 1 106 ? 10.078 7.158 -2.307 1.00 97.75 106 ALA A CA 1
ATOM 799 C C . ALA A 1 106 ? 9.731 7.870 -0.986 1.00 97.75 106 ALA A C 1
ATOM 801 O O . ALA A 1 106 ? 9.329 7.231 -0.015 1.00 97.75 106 ALA A O 1
ATOM 802 N N . VAL A 1 107 ? 9.825 9.205 -0.942 1.00 98.06 107 VAL A N 1
ATOM 803 C CA . VAL A 1 107 ? 9.451 9.981 0.253 1.00 98.06 107 VAL A CA 1
ATOM 804 C C . VAL A 1 107 ? 7.956 9.853 0.560 1.00 98.06 107 VAL A C 1
ATOM 806 O O . VAL A 1 107 ? 7.584 9.718 1.727 1.00 98.06 107 VAL A O 1
ATOM 809 N N . ARG A 1 108 ? 7.086 9.852 -0.459 1.00 97.81 108 ARG A N 1
ATOM 810 C CA . ARG A 1 108 ? 5.638 9.656 -0.265 1.00 97.81 108 ARG A CA 1
ATOM 811 C C . ARG A 1 108 ? 5.329 8.273 0.296 1.00 97.81 108 ARG A C 1
ATOM 813 O O . ARG A 1 108 ? 4.540 8.181 1.234 1.00 97.81 108 ARG A O 1
ATOM 820 N N . ASP A 1 109 ? 5.982 7.232 -0.206 1.00 97.69 109 ASP A N 1
ATOM 821 C CA . ASP A 1 109 ? 5.816 5.864 0.290 1.00 97.69 109 ASP A CA 1
ATOM 822 C C . ASP A 1 109 ? 6.237 5.741 1.755 1.00 97.69 109 ASP A C 1
ATOM 824 O O . ASP A 1 109 ? 5.526 5.127 2.554 1.00 97.69 109 ASP A O 1
ATOM 828 N N . LEU A 1 110 ? 7.321 6.411 2.161 1.00 98.38 110 LEU A N 1
ATOM 829 C CA . LEU A 1 110 ? 7.720 6.468 3.568 1.00 98.38 110 LEU A CA 1
ATOM 830 C C . LEU A 1 110 ? 6.658 7.160 4.436 1.00 98.38 110 LEU A C 1
ATOM 832 O O . LEU A 1 110 ? 6.301 6.639 5.494 1.00 98.38 110 LEU A O 1
ATOM 836 N N . VAL A 1 111 ? 6.084 8.279 3.985 1.00 98.31 111 VAL A N 1
ATOM 837 C CA . VAL A 1 111 ? 4.991 8.957 4.708 1.00 98.31 111 VAL A CA 1
ATOM 838 C C . VAL A 1 111 ? 3.752 8.060 4.807 1.00 98.31 111 VAL A C 1
ATOM 840 O O . VAL A 1 1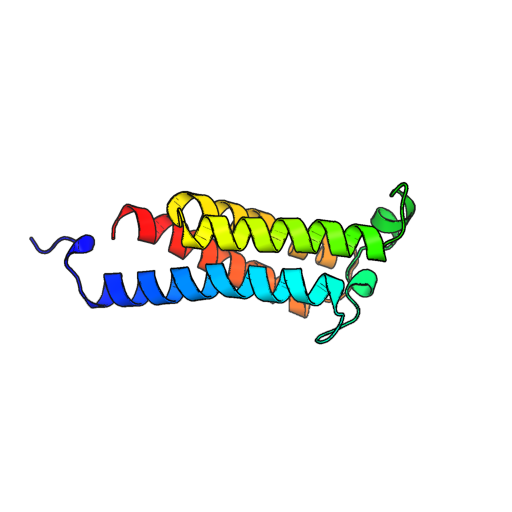11 ? 3.169 7.918 5.885 1.00 98.31 111 VAL A O 1
ATOM 843 N N . MET A 1 112 ? 3.370 7.396 3.714 1.00 98.12 112 MET A N 1
ATOM 844 C CA . MET A 1 112 ? 2.252 6.450 3.703 1.00 98.12 112 MET A CA 1
ATOM 845 C C . MET A 1 112 ? 2.515 5.241 4.609 1.00 98.12 112 MET A C 1
ATOM 847 O O . MET A 1 112 ? 1.595 4.787 5.289 1.00 98.12 112 MET A O 1
ATOM 851 N N . SER A 1 113 ? 3.761 4.767 4.713 1.00 98.38 113 SER A N 1
ATOM 852 C CA . SER A 1 113 ? 4.119 3.667 5.615 1.00 98.38 113 SER A CA 1
ATOM 853 C C . SER A 1 113 ? 3.874 4.027 7.088 1.00 98.38 113 SER A C 1
ATOM 855 O O . SER A 1 113 ? 3.312 3.225 7.835 1.00 98.38 113 SER A O 1
ATOM 857 N N . ILE A 1 114 ? 4.175 5.267 7.495 1.00 98.44 114 ILE A N 1
ATOM 858 C CA . ILE A 1 114 ? 3.864 5.783 8.837 1.00 98.44 114 ILE A CA 1
ATOM 859 C C . ILE A 1 114 ? 2.344 5.846 9.059 1.00 98.44 114 ILE A C 1
ATOM 861 O O . ILE A 1 114 ? 1.855 5.512 10.145 1.00 98.44 114 ILE A O 1
ATOM 865 N N . GLY A 1 115 ? 1.570 6.217 8.035 1.00 98.19 115 GLY A N 1
ATOM 866 C CA . GLY A 1 115 ? 0.107 6.149 8.079 1.00 98.19 115 GLY A CA 1
ATOM 867 C C . GLY A 1 115 ? -0.411 4.718 8.281 1.00 98.19 115 GLY A C 1
ATOM 868 O O . GLY A 1 115 ? -1.267 4.488 9.140 1.00 98.19 115 GLY A O 1
ATOM 869 N N . ALA A 1 116 ? 0.159 3.739 7.574 1.00 98.38 116 ALA A N 1
ATOM 870 C CA . ALA A 1 116 ? -0.197 2.325 7.703 1.00 98.38 116 ALA A CA 1
ATOM 871 C C . ALA A 1 116 ? 0.169 1.757 9.089 1.00 98.38 116 ALA A C 1
ATOM 873 O O . ALA A 1 116 ? -0.625 1.048 9.713 1.00 98.38 116 ALA A O 1
ATOM 874 N N . MET A 1 117 ? 1.329 2.142 9.629 1.00 98.38 117 MET A N 1
ATOM 875 C CA . MET A 1 117 ? 1.728 1.854 11.010 1.00 98.38 117 MET A CA 1
ATOM 876 C C . MET A 1 117 ? 0.752 2.459 12.025 1.00 98.38 117 MET A C 1
ATOM 878 O O . MET A 1 117 ? 0.387 1.810 13.011 1.00 98.38 117 MET A O 1
ATOM 882 N N . SER A 1 118 ? 0.306 3.693 11.784 1.00 98.12 118 SER A N 1
ATOM 883 C CA . SER A 1 118 ? -0.670 4.374 12.637 1.00 98.12 118 SER A CA 1
ATOM 884 C C . SER A 1 118 ? -2.009 3.638 12.635 1.00 98.12 118 SER A C 1
ATOM 886 O O . SER A 1 118 ? -2.558 3.394 13.708 1.00 98.12 118 SER A O 1
ATOM 888 N N . LEU A 1 119 ? -2.486 3.181 11.470 1.00 98.19 119 LEU A N 1
ATOM 889 C CA . LEU A 1 119 ? -3.660 2.307 11.363 1.00 98.19 119 LEU A CA 1
ATOM 890 C C . LEU A 1 119 ? -3.470 1.009 12.158 1.00 98.19 119 LEU A C 1
ATOM 892 O O . LEU A 1 119 ? -4.343 0.633 12.942 1.00 98.19 119 LEU A O 1
ATOM 896 N N . ALA A 1 120 ? -2.332 0.333 11.988 1.00 97.50 120 ALA A N 1
ATOM 897 C CA . ALA A 1 120 ? -2.062 -0.934 12.661 1.00 97.50 120 ALA A CA 1
ATOM 898 C C . ALA A 1 120 ? -2.101 -0.789 14.189 1.00 97.50 120 ALA A C 1
ATOM 900 O O . ALA A 1 120 ? -2.657 -1.642 14.883 1.00 97.50 120 ALA A O 1
ATOM 901 N N . ARG A 1 121 ? -1.559 0.312 14.722 1.00 96.88 121 ARG A N 1
ATOM 902 C CA . ARG A 1 121 ? -1.615 0.631 16.156 1.00 96.88 121 ARG A CA 1
ATOM 903 C C . ARG A 1 121 ? -3.019 1.030 16.606 1.00 96.88 121 ARG A C 1
ATOM 905 O O . ARG A 1 121 ? -3.495 0.489 17.601 1.00 96.88 121 ARG A O 1
ATOM 912 N N . LEU A 1 122 ? -3.692 1.912 15.864 1.00 95.88 122 LEU A N 1
ATOM 913 C CA . LEU A 1 122 ? -5.037 2.395 16.191 1.00 95.88 122 LEU A CA 1
ATOM 914 C C . LEU A 1 122 ? -6.058 1.250 16.224 1.00 95.88 122 LEU A C 1
ATOM 916 O O . LEU A 1 122 ? -6.877 1.178 17.131 1.00 95.88 122 LEU A O 1
ATOM 920 N N . SER A 1 123 ? -5.947 0.296 15.301 1.00 95.00 123 SER A N 1
ATOM 921 C CA . SER A 1 123 ? -6.832 -0.873 15.219 1.00 95.00 123 SER A CA 1
ATOM 922 C C . SER A 1 123 ? -6.781 -1.824 16.421 1.00 95.00 123 SER A C 1
ATOM 924 O O . SER A 1 123 ? -7.610 -2.720 16.521 1.00 95.00 123 SER A O 1
ATOM 926 N N . ARG A 1 124 ? -5.776 -1.696 17.299 1.00 92.62 124 ARG A N 1
ATOM 927 C CA . ARG A 1 124 ? -5.677 -2.496 18.531 1.00 92.62 124 ARG A CA 1
ATOM 928 C C . ARG A 1 124 ? -6.375 -1.838 19.718 1.00 92.62 124 ARG A C 1
ATOM 930 O O . ARG A 1 124 ? -6.542 -2.492 20.741 1.00 92.62 124 ARG A O 1
ATOM 937 N N . VAL A 1 125 ? -6.702 -0.551 19.605 1.00 91.06 125 VAL A N 1
ATOM 938 C CA . VAL A 1 125 ? -7.266 0.261 20.695 1.00 91.06 125 VAL A CA 1
ATOM 939 C C . VAL A 1 125 ? -8.659 0.817 20.377 1.00 91.06 125 VAL A C 1
ATOM 941 O O . VAL A 1 125 ? -9.313 1.342 21.279 1.00 91.06 125 VAL A O 1
ATOM 944 N N . VAL A 1 126 ? -9.099 0.703 19.120 1.00 87.31 126 VAL A N 1
ATOM 945 C CA . VAL A 1 126 ? -10.463 0.977 18.634 1.00 87.31 126 VAL A CA 1
ATOM 946 C C . VAL A 1 126 ? -11.205 -0.336 18.458 1.00 87.31 126 VAL A C 1
ATOM 948 O O . VAL A 1 126 ? -12.369 -0.397 18.912 1.00 87.31 126 VAL A O 1
#

Radius of gyration: 16.12 Å; Cα contacts (8 Å, |Δi|>4): 159; chains: 1; bounding box: 37×27×50 Å

Secondary structure (DSSP, 8-state):
---GGG-HHHHHHHHHHHHHHHHHHHHHHHHHHH-SS--GGGGS-HHHHTTSSS-HHHHHHHHHHHHHHHHHHHHH-HHHHHHHHHHHHHHHHHHHHHHT--HHHHHHHHHHHHHHHHHHHHTTT-

Solvent-accessible surface area (backbone atoms only — not comparable to full-atom values): 6345 Å² total; per-residue (Å²): 131,88,50,59,55,73,35,68,67,54,51,49,53,50,50,52,44,37,49,49,59,13,48,51,33,30,53,60,13,54,32,41,74,66,46,76,90,48,72,59,51,78,70,50,41,66,77,58,44,73,71,47,99,56,56,49,58,61,50,38,35,52,52,11,54,52,29,29,52,42,6,52,36,13,60,77,40,34,54,55,19,14,48,53,49,18,54,50,28,42,53,52,19,52,48,22,53,74,56,74,44,62,56,71,57,21,55,50,28,46,55,50,17,54,50,25,41,49,39,16,56,48,56,74,55,80